Protein AF-A0ABD4Z7V2-F1 (afdb_monomer)

Organism: NCBI:txid3050454

Structure (mmCIF, N/CA/C/O backbone):
data_AF-A0ABD4Z7V2-F1
#
_entry.id   AF-A0ABD4Z7V2-F1
#
loop_
_atom_site.group_PDB
_atom_site.id
_atom_site.type_symbol
_atom_site.label_atom_id
_atom_site.label_alt_id
_atom_site.label_comp_id
_atom_site.label_asym_id
_atom_site.label_entity_id
_atom_site.label_seq_id
_atom_site.pdbx_PDB_ins_code
_atom_site.Cartn_x
_atom_site.Cartn_y
_atom_site.Cartn_z
_atom_site.occupancy
_atom_site.B_iso_or_equiv
_atom_site.auth_seq_id
_atom_site.auth_comp_id
_atom_site.auth_asym_id
_atom_site.auth_atom_id
_atom_site.pdbx_PDB_model_num
ATOM 1 N N . MET A 1 1 ? -8.478 -21.296 3.227 1.00 41.59 1 MET A N 1
ATOM 2 C CA . MET A 1 1 ? -8.209 -19.922 3.692 1.00 41.59 1 MET A CA 1
ATOM 3 C C . MET A 1 1 ? -6.812 -19.587 3.209 1.00 41.59 1 MET A C 1
ATOM 5 O O . MET A 1 1 ? -5.934 -20.381 3.537 1.00 41.59 1 MET A O 1
ATOM 9 N N . PRO A 1 2 ? -6.631 -18.533 2.397 1.00 53.41 2 PRO A N 1
ATOM 10 C CA . PRO A 1 2 ? -5.301 -18.048 2.032 1.00 53.41 2 PRO A CA 1
ATOM 11 C C . PRO A 1 2 ? -4.501 -17.744 3.300 1.00 53.41 2 PRO A C 1
ATOM 13 O O . PRO A 1 2 ? -5.085 -17.426 4.347 1.00 53.41 2 PRO A O 1
ATOM 16 N N . SER A 1 3 ? -3.191 -17.951 3.246 1.00 70.19 3 SER A N 1
ATOM 17 C CA . SER A 1 3 ? -2.343 -17.703 4.402 1.00 70.19 3 SER A CA 1
ATOM 18 C C . SER A 1 3 ? -1.566 -16.435 4.130 1.00 70.19 3 SER A C 1
ATOM 20 O O . SER A 1 3 ? -0.651 -16.468 3.317 1.00 70.19 3 SER A O 1
ATOM 22 N N . LEU A 1 4 ? -1.882 -15.375 4.883 1.00 75.88 4 LEU A N 1
ATOM 23 C CA . LEU A 1 4 ? -1.287 -14.036 4.746 1.00 75.88 4 LEU A CA 1
ATOM 24 C C . LEU A 1 4 ? 0.236 -14.021 4.558 1.00 75.88 4 LEU A C 1
ATOM 26 O O . LEU A 1 4 ? 0.757 -13.057 4.018 1.00 75.88 4 LEU A O 1
ATOM 30 N N . GLY A 1 5 ? 0.945 -15.043 5.050 1.00 74.94 5 GLY A N 1
ATOM 31 C CA . GLY A 1 5 ? 2.375 -15.220 4.803 1.00 74.94 5 GLY A CA 1
ATOM 32 C C . GLY A 1 5 ? 2.712 -15.411 3.322 1.00 74.94 5 GLY A C 1
ATOM 33 O O . GLY A 1 5 ? 3.536 -14.665 2.820 1.00 74.94 5 GLY A O 1
ATOM 34 N N . PHE A 1 6 ? 2.039 -16.329 2.617 1.00 76.69 6 PHE A N 1
ATOM 35 C CA . PHE A 1 6 ? 2.264 -16.551 1.182 1.00 76.69 6 PHE A CA 1
ATOM 36 C C . PHE A 1 6 ? 1.928 -15.304 0.361 1.00 76.69 6 PHE A C 1
ATOM 38 O O . PHE A 1 6 ? 2.745 -14.872 -0.438 1.00 76.69 6 PHE A O 1
ATOM 45 N N . GLU A 1 7 ? 0.791 -14.654 0.626 1.00 84.00 7 GLU A N 1
ATOM 46 C CA . GLU A 1 7 ? 0.419 -13.449 -0.128 1.00 84.00 7 GLU A CA 1
ATOM 47 C C . GLU A 1 7 ? 1.372 -12.262 0.148 1.00 84.00 7 GLU A C 1
ATOM 49 O O . GLU A 1 7 ? 1.639 -11.444 -0.731 1.00 84.00 7 GLU A O 1
ATOM 54 N N . LEU A 1 8 ? 1.919 -12.149 1.364 1.00 83.38 8 LEU A N 1
ATOM 55 C CA . LEU A 1 8 ? 2.965 -11.164 1.665 1.00 83.38 8 LEU A CA 1
ATOM 56 C C . LEU A 1 8 ? 4.274 -11.478 0.938 1.00 83.38 8 LEU A C 1
ATOM 58 O O . LEU A 1 8 ? 4.910 -10.556 0.423 1.00 83.38 8 LEU A O 1
ATOM 62 N N . ASP A 1 9 ? 4.659 -12.753 0.895 1.00 84.44 9 ASP A N 1
ATOM 63 C CA . ASP A 1 9 ? 5.857 -13.206 0.195 1.00 84.44 9 ASP A CA 1
ATOM 64 C C . ASP A 1 9 ? 5.749 -12.900 -1.305 1.00 84.44 9 ASP A C 1
ATOM 66 O O . ASP A 1 9 ? 6.695 -12.350 -1.863 1.00 84.44 9 ASP A O 1
ATOM 70 N N . ASP A 1 10 ? 4.591 -13.131 -1.933 1.00 85.69 10 ASP A N 1
ATOM 71 C CA . ASP A 1 10 ? 4.359 -12.824 -3.353 1.00 85.69 10 ASP A CA 1
ATOM 72 C C . ASP A 1 10 ? 4.581 -11.333 -3.661 1.00 85.69 10 ASP A C 1
ATOM 74 O O . ASP A 1 10 ? 5.280 -10.981 -4.616 1.00 85.69 10 ASP A O 1
ATOM 78 N N . ILE A 1 11 ? 4.059 -10.440 -2.808 1.00 85.56 11 ILE A N 1
ATOM 79 C CA . ILE A 1 11 ? 4.264 -8.987 -2.939 1.00 85.56 11 ILE A CA 1
ATOM 80 C C . ILE A 1 11 ? 5.746 -8.636 -2.791 1.00 85.56 11 ILE A C 1
ATOM 82 O O . ILE A 1 11 ? 6.286 -7.849 -3.571 1.00 85.56 11 ILE A O 1
ATOM 86 N N . MET A 1 12 ? 6.410 -9.190 -1.776 1.00 86.25 12 MET A N 1
ATOM 87 C CA . MET A 1 12 ? 7.814 -8.894 -1.503 1.00 86.25 12 MET A CA 1
ATOM 88 C C . MET A 1 12 ? 8.720 -9.389 -2.629 1.00 86.25 12 MET A C 1
ATOM 90 O O . MET A 1 12 ? 9.538 -8.616 -3.129 1.00 86.25 12 MET A O 1
ATOM 94 N N . ILE A 1 13 ? 8.552 -10.645 -3.050 1.00 85.75 13 ILE A N 1
ATOM 95 C CA . ILE A 1 13 ? 9.288 -11.261 -4.157 1.00 85.75 13 ILE A CA 1
ATOM 96 C C . ILE A 1 13 ? 9.145 -10.400 -5.402 1.00 85.75 13 ILE A C 1
ATOM 98 O O . ILE A 1 13 ? 10.147 -10.116 -6.054 1.00 85.75 13 ILE A O 1
ATOM 102 N N . CYS A 1 14 ? 7.938 -9.915 -5.697 1.00 88.12 14 CYS A N 1
ATOM 103 C CA . CYS A 1 14 ? 7.753 -9.109 -6.887 1.00 88.12 14 CYS A CA 1
ATOM 104 C C . CYS A 1 14 ? 8.430 -7.744 -6.814 1.00 88.12 14 CYS A C 1
ATOM 106 O O . CYS A 1 14 ? 9.050 -7.316 -7.783 1.00 88.12 14 CYS A O 1
ATOM 108 N N . ILE A 1 15 ? 8.391 -7.067 -5.663 1.00 84.62 15 ILE A N 1
ATOM 109 C CA . ILE A 1 15 ? 9.121 -5.803 -5.487 1.00 84.62 15 ILE A CA 1
ATOM 110 C C . ILE A 1 15 ? 10.625 -5.999 -5.738 1.00 84.62 15 ILE A C 1
ATOM 112 O O . ILE A 1 15 ? 11.255 -5.140 -6.358 1.00 84.62 15 ILE A O 1
ATOM 116 N N . TYR A 1 16 ? 11.189 -7.131 -5.306 1.00 80.75 16 TYR A N 1
ATOM 117 C CA . TYR A 1 16 ? 12.575 -7.485 -5.612 1.00 80.75 16 TYR A CA 1
ATOM 118 C C . TYR A 1 16 ? 12.783 -7.818 -7.097 1.00 80.75 16 TYR A C 1
ATOM 120 O O . TYR A 1 16 ? 13.710 -7.283 -7.698 1.00 80.75 16 TYR A O 1
ATOM 128 N N . ALA A 1 17 ? 11.918 -8.629 -7.709 1.00 82.62 17 ALA A N 1
ATOM 129 C CA . ALA A 1 17 ? 12.019 -9.031 -9.116 1.00 82.62 17 ALA A CA 1
ATOM 130 C C . ALA A 1 17 ? 11.900 -7.837 -10.087 1.00 82.62 17 ALA A C 1
ATOM 132 O O . ALA A 1 17 ? 12.626 -7.741 -11.078 1.00 82.62 17 ALA A O 1
ATOM 133 N N . LEU A 1 18 ? 11.075 -6.844 -9.744 1.00 82.38 18 LEU A N 1
ATOM 134 C CA . LEU A 1 18 ? 10.932 -5.606 -10.509 1.00 82.38 18 LEU A CA 1
ATOM 135 C C . LEU A 1 18 ? 12.208 -4.748 -10.534 1.00 82.38 18 LEU A C 1
ATOM 137 O O . LEU A 1 18 ? 12.344 -3.896 -11.416 1.00 82.38 18 LEU A O 1
ATOM 141 N N . ASN A 1 19 ? 13.160 -4.937 -9.610 1.00 74.81 19 ASN A N 1
ATOM 142 C CA . ASN A 1 19 ? 14.479 -4.297 -9.722 1.00 74.81 19 ASN A CA 1
ATOM 143 C C . ASN A 1 19 ? 15.271 -4.827 -10.913 1.00 74.81 19 ASN A C 1
ATOM 145 O O . ASN A 1 19 ? 15.949 -4.053 -11.591 1.00 74.81 19 ASN A O 1
ATOM 149 N N . ASP A 1 20 ? 15.104 -6.111 -11.208 1.00 72.81 20 ASP A N 1
ATOM 150 C CA . ASP A 1 20 ? 15.707 -6.783 -12.354 1.00 72.81 20 ASP A CA 1
ATOM 151 C C . ASP A 1 20 ? 14.848 -6.650 -13.625 1.00 72.81 20 ASP A C 1
ATOM 153 O O . ASP A 1 20 ? 15.202 -7.190 -14.674 1.00 72.81 20 ASP A O 1
ATOM 157 N N . LYS A 1 21 ? 13.764 -5.858 -13.554 1.00 75.31 21 LYS A N 1
ATOM 158 C CA . LYS A 1 21 ? 12.770 -5.628 -14.618 1.00 75.31 21 LYS A CA 1
ATOM 159 C C . LYS A 1 21 ? 12.009 -6.891 -15.026 1.00 75.31 21 LYS A C 1
ATOM 161 O O . LYS A 1 21 ? 11.574 -7.005 -16.169 1.00 75.31 21 LYS A O 1
ATOM 166 N N . ASP A 1 22 ? 11.850 -7.827 -14.097 1.00 79.31 22 ASP A N 1
ATOM 167 C CA . ASP A 1 22 ? 10.970 -8.974 -14.275 1.00 79.31 22 ASP A CA 1
ATOM 168 C C . ASP A 1 22 ? 9.546 -8.599 -13.840 1.00 79.31 22 ASP A C 1
ATOM 170 O O . ASP A 1 22 ? 9.300 -8.248 -12.685 1.00 79.31 22 ASP A O 1
ATOM 174 N N . MET A 1 23 ? 8.625 -8.623 -14.801 1.00 82.88 23 MET A N 1
ATOM 175 C CA . MET A 1 23 ? 7.232 -8.207 -14.636 1.00 82.88 23 MET A CA 1
ATOM 176 C C . MET A 1 23 ? 6.277 -9.389 -14.439 1.00 82.88 23 MET A C 1
ATOM 178 O O . MET A 1 23 ? 5.094 -9.165 -14.168 1.00 82.88 23 MET A O 1
ATOM 182 N N . ASP A 1 24 ? 6.758 -10.631 -14.559 1.00 83.94 24 ASP A N 1
ATOM 183 C CA . ASP A 1 24 ? 5.903 -11.825 -14.541 1.00 83.94 24 ASP A CA 1
ATOM 184 C C . ASP A 1 24 ? 5.185 -11.979 -13.186 1.00 83.94 24 ASP A C 1
ATOM 186 O O . ASP A 1 24 ? 4.047 -12.443 -13.112 1.00 83.94 24 ASP A O 1
ATOM 190 N N . CYS A 1 25 ? 5.801 -11.471 -12.116 1.00 86.94 25 CYS A N 1
ATOM 191 C CA . CYS A 1 25 ? 5.279 -11.491 -10.751 1.00 86.94 25 CYS A CA 1
ATOM 192 C C . CYS A 1 25 ? 4.127 -10.504 -10.479 1.00 86.94 25 CYS A C 1
ATOM 194 O O . CYS A 1 25 ? 3.452 -10.604 -9.448 1.00 86.94 25 CYS A O 1
ATOM 196 N N . VAL A 1 26 ? 3.899 -9.509 -11.352 1.00 88.19 26 VAL A N 1
ATOM 197 C CA . VAL A 1 26 ? 3.013 -8.377 -11.022 1.00 88.19 26 VAL A CA 1
ATOM 198 C C . VAL A 1 26 ? 1.567 -8.832 -10.863 1.00 88.19 26 VAL A C 1
ATOM 200 O O . VAL A 1 26 ? 0.887 -8.395 -9.937 1.00 88.19 26 VAL A O 1
ATOM 203 N N . SER A 1 27 ? 1.093 -9.737 -11.722 1.00 86.75 27 SER A N 1
ATOM 204 C CA . SER A 1 27 ? -0.279 -10.251 -11.634 1.00 86.75 27 SER A CA 1
ATOM 205 C C . SER A 1 27 ? -0.537 -10.972 -10.308 1.00 86.75 27 SER A C 1
ATOM 207 O O . SER A 1 27 ? -1.585 -10.770 -9.695 1.00 86.75 27 SER A O 1
ATOM 209 N N . GLU A 1 28 ? 0.417 -11.789 -9.856 1.00 88.62 28 GLU A N 1
ATOM 210 C CA . GLU A 1 28 ? 0.328 -12.531 -8.593 1.00 88.62 28 GLU A CA 1
ATOM 211 C C . GLU A 1 28 ? 0.330 -11.570 -7.402 1.00 88.62 28 GLU A C 1
ATOM 213 O O . GLU A 1 28 ? -0.521 -11.662 -6.521 1.00 88.62 28 GLU A O 1
ATOM 218 N N . SER A 1 29 ? 1.186 -10.547 -7.435 1.00 90.62 29 SER A N 1
ATOM 219 C CA . SER A 1 29 ? 1.215 -9.499 -6.408 1.00 90.62 29 SER A CA 1
ATOM 220 C C . SER A 1 29 ? -0.068 -8.677 -6.327 1.00 90.62 29 SER A C 1
ATOM 222 O O . SER A 1 29 ? -0.531 -8.351 -5.233 1.00 90.62 29 SER A O 1
ATOM 224 N N . LEU A 1 30 ? -0.669 -8.322 -7.466 1.00 91.19 30 LEU A N 1
ATOM 225 C CA . LEU A 1 30 ? -1.948 -7.607 -7.483 1.00 91.19 30 LEU A CA 1
ATOM 226 C C . LEU A 1 30 ? -3.062 -8.463 -6.867 1.00 91.19 30 LEU A C 1
ATOM 228 O O . LEU A 1 30 ? -3.857 -7.955 -6.069 1.00 91.19 30 LEU A O 1
ATOM 232 N N . GLN A 1 31 ? -3.084 -9.760 -7.184 1.00 89.75 31 GLN A N 1
ATOM 233 C CA . GLN A 1 31 ? -4.015 -10.714 -6.588 1.00 89.75 31 GLN A CA 1
ATOM 234 C C . GLN A 1 31 ? -3.787 -10.847 -5.074 1.00 89.75 31 GLN A C 1
ATOM 236 O O . GLN A 1 31 ? -4.739 -10.736 -4.301 1.00 89.75 31 GLN A O 1
ATOM 241 N N . ALA A 1 32 ? -2.536 -10.972 -4.635 1.00 90.88 32 ALA A N 1
ATOM 242 C CA . ALA A 1 32 ? -2.170 -11.024 -3.224 1.00 90.88 32 ALA A CA 1
ATOM 243 C C . ALA A 1 32 ? -2.634 -9.775 -2.450 1.00 90.88 32 ALA A C 1
ATOM 245 O O . ALA A 1 32 ? -3.260 -9.889 -1.392 1.00 90.88 32 ALA A O 1
ATOM 246 N N . ILE A 1 33 ? -2.428 -8.567 -2.996 1.00 91.81 33 ILE A N 1
ATOM 247 C CA . ILE A 1 33 ? -2.930 -7.316 -2.395 1.00 91.81 33 ILE A CA 1
ATOM 248 C C . ILE A 1 33 ? -4.458 -7.347 -2.268 1.00 91.81 33 ILE A C 1
ATOM 250 O O . ILE A 1 33 ? -5.007 -6.913 -1.248 1.00 91.81 33 ILE A O 1
ATOM 254 N N . TYR A 1 34 ? -5.160 -7.852 -3.285 1.00 89.69 34 TYR A N 1
ATOM 255 C CA . TYR A 1 34 ? -6.614 -7.973 -3.257 1.00 89.69 34 TYR A CA 1
ATOM 256 C C . TYR A 1 34 ? -7.081 -8.933 -2.152 1.00 89.69 34 TYR A C 1
ATOM 258 O O . TYR A 1 34 ? -7.956 -8.573 -1.355 1.00 89.69 34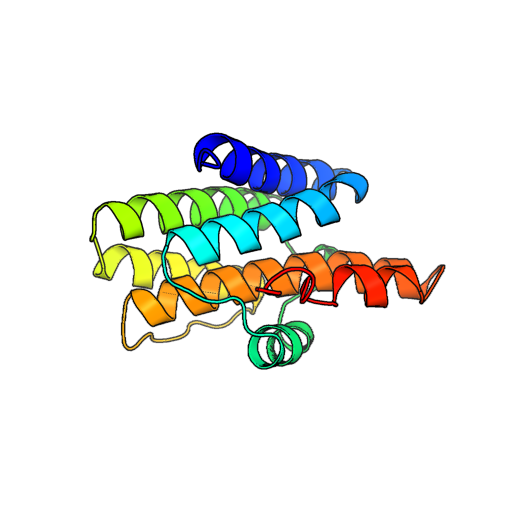 TYR A O 1
ATOM 266 N N . GLU A 1 35 ? -6.465 -10.108 -2.039 1.00 90.75 35 GLU A N 1
ATOM 267 C CA . GLU A 1 35 ? -6.783 -11.113 -1.019 1.00 90.75 35 GLU A CA 1
ATOM 268 C C . GLU A 1 35 ? -6.505 -10.611 0.401 1.00 90.75 35 GLU A C 1
ATOM 270 O O . GLU A 1 35 ? -7.379 -10.708 1.270 1.00 90.75 35 GLU A O 1
ATOM 275 N N . ILE A 1 36 ? -5.351 -9.971 0.614 1.00 91.38 36 ILE A N 1
ATOM 276 C CA . ILE A 1 36 ? -5.009 -9.294 1.870 1.00 91.38 36 ILE A CA 1
ATOM 277 C C . ILE A 1 36 ? -6.068 -8.243 2.210 1.00 91.38 36 ILE A C 1
ATOM 279 O O . ILE A 1 36 ? -6.560 -8.202 3.339 1.00 91.38 36 ILE A O 1
ATOM 283 N N . SER A 1 37 ? -6.458 -7.402 1.246 1.00 91.38 37 SER A N 1
ATOM 284 C CA . SER A 1 37 ? -7.455 -6.353 1.483 1.00 91.38 37 SER A CA 1
ATOM 285 C C . SER A 1 37 ? -8.785 -6.941 1.968 1.00 91.38 37 SER A C 1
ATOM 287 O O . SER A 1 37 ? -9.329 -6.495 2.983 1.00 91.38 37 SER A O 1
ATOM 289 N N . SER A 1 38 ? -9.244 -8.012 1.311 1.00 90.19 38 SER A N 1
ATOM 290 C CA . SER A 1 38 ? -10.470 -8.725 1.660 1.00 90.19 38 SER A CA 1
ATOM 291 C C . SER A 1 38 ? -10.376 -9.351 3.051 1.00 90.19 38 SER A C 1
ATOM 293 O O . SER A 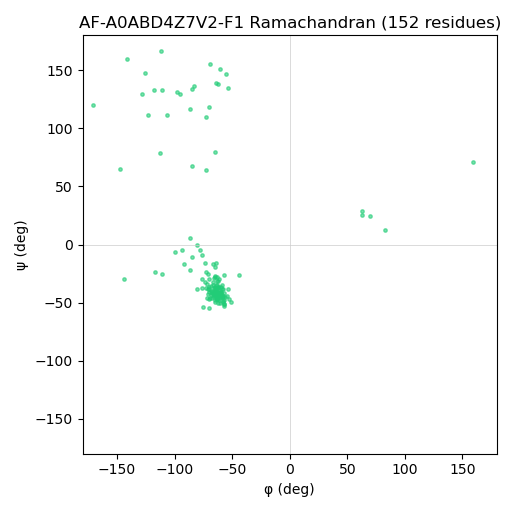1 38 ? -11.296 -9.199 3.858 1.00 90.19 38 SER A O 1
ATOM 295 N N . PHE A 1 39 ? -9.248 -9.995 3.370 1.00 90.25 39 PHE A N 1
ATOM 296 C CA . PHE A 1 39 ? -9.000 -10.582 4.688 1.00 90.25 39 PHE A CA 1
ATOM 297 C C . PHE A 1 39 ? -9.059 -9.533 5.809 1.00 90.25 39 PHE A C 1
ATOM 299 O O . PHE A 1 39 ? -9.632 -9.781 6.870 1.00 90.25 39 PHE A O 1
ATOM 306 N N . LEU A 1 40 ? -8.505 -8.343 5.572 1.00 90.69 40 LEU A N 1
ATOM 307 C CA . LEU A 1 40 ? -8.476 -7.245 6.542 1.00 90.69 40 LEU A CA 1
ATOM 308 C C . LEU A 1 40 ? -9.795 -6.451 6.608 1.00 90.69 40 LEU A C 1
ATOM 310 O O . LEU A 1 40 ? -9.909 -5.506 7.390 1.00 90.69 40 LEU A O 1
ATOM 314 N N . GLY A 1 41 ? -10.807 -6.809 5.809 1.00 90.31 41 GLY A N 1
ATOM 315 C CA . GLY A 1 41 ? -12.099 -6.117 5.785 1.00 90.31 41 GLY A CA 1
ATOM 316 C C . GLY A 1 41 ? -12.036 -4.704 5.188 1.00 90.31 41 GLY A C 1
ATOM 317 O O . GLY A 1 41 ? -12.880 -3.847 5.505 1.00 90.31 41 GLY A O 1
ATOM 318 N N . VAL A 1 42 ? -11.042 -4.455 4.332 1.00 90.88 42 VAL A N 1
ATOM 319 C CA . VAL A 1 42 ? -10.894 -3.245 3.512 1.00 90.88 42 VAL A CA 1
ATOM 320 C C . VAL A 1 42 ? -11.083 -3.588 2.036 1.00 90.88 42 VAL A C 1
ATOM 322 O O . VAL A 1 42 ? -11.171 -4.756 1.668 1.00 90.88 42 VAL A O 1
ATOM 325 N N . LYS A 1 43 ? -11.251 -2.583 1.173 1.00 85.56 43 LYS A N 1
ATOM 326 C CA . LYS A 1 43 ? -11.512 -2.825 -0.254 1.00 85.56 43 LYS A CA 1
ATOM 327 C C . LYS A 1 43 ? -10.559 -2.033 -1.135 1.00 85.56 43 LYS A C 1
ATOM 329 O O . LYS A 1 43 ? -10.475 -0.811 -1.019 1.00 85.56 43 LYS A O 1
ATOM 334 N N . ILE A 1 44 ? -9.923 -2.711 -2.088 1.00 85.69 44 ILE A N 1
ATOM 335 C CA . ILE A 1 44 ? -9.346 -2.044 -3.258 1.00 85.69 44 ILE A CA 1
ATOM 336 C C . ILE A 1 44 ? -10.508 -1.618 -4.153 1.00 85.69 44 ILE A C 1
ATOM 338 O O . ILE A 1 44 ? -11.228 -2.454 -4.699 1.00 85.69 44 ILE A O 1
ATOM 342 N N . ARG A 1 45 ? -10.763 -0.311 -4.243 1.00 83.00 45 ARG A N 1
ATOM 343 C CA . ARG A 1 45 ? -11.875 0.215 -5.045 1.00 83.00 45 ARG A CA 1
ATOM 344 C C . ARG A 1 45 ? -11.342 0.658 -6.390 1.00 83.00 45 ARG A C 1
ATOM 346 O O . ARG A 1 45 ? -10.419 1.469 -6.437 1.00 83.00 45 ARG A O 1
ATOM 353 N N . TYR A 1 46 ? -12.005 0.224 -7.461 1.00 79.12 46 TYR A N 1
ATOM 354 C CA . TYR A 1 46 ? -11.632 0.607 -8.822 1.00 79.12 46 TYR A CA 1
ATOM 355 C C . TYR A 1 46 ? -11.485 2.120 -8.996 1.00 79.12 46 TYR A C 1
ATOM 357 O O . TYR A 1 46 ? -10.456 2.611 -9.449 1.00 79.12 46 TYR A O 1
ATOM 365 N N . SER A 1 47 ? -12.483 2.878 -8.538 1.00 82.69 47 SER A N 1
ATOM 366 C CA . SER A 1 47 ? -12.466 4.341 -8.596 1.00 82.69 47 SER A CA 1
ATOM 367 C C . SER A 1 47 ? -11.279 4.963 -7.852 1.00 82.69 47 SER A C 1
ATOM 369 O O . SER A 1 47 ? -10.759 5.995 -8.273 1.00 82.69 47 SER A O 1
ATOM 371 N N . THR A 1 48 ? -10.854 4.350 -6.744 1.00 85.38 48 THR A N 1
ATOM 372 C CA . THR A 1 48 ? -9.766 4.862 -5.907 1.00 85.38 48 THR A CA 1
ATOM 373 C C . THR A 1 48 ? -8.424 4.610 -6.576 1.00 85.38 48 THR A C 1
ATOM 375 O O . THR A 1 48 ? -7.695 5.572 -6.814 1.00 85.38 48 THR A O 1
ATOM 378 N N . PHE A 1 49 ? -8.108 3.367 -6.955 1.00 83.00 49 PHE A N 1
ATOM 379 C CA . PHE A 1 49 ? -6.825 3.097 -7.610 1.00 83.00 49 PHE A CA 1
ATOM 380 C C . PHE A 1 49 ? -6.737 3.776 -8.988 1.00 83.00 49 PHE A C 1
ATOM 382 O O . PHE A 1 49 ? -5.692 4.327 -9.319 1.00 83.00 49 PHE A O 1
ATOM 389 N N . SER A 1 50 ? -7.832 3.824 -9.761 1.00 81.31 50 SER A N 1
ATOM 390 C CA . SER A 1 50 ? -7.868 4.515 -11.059 1.00 81.31 50 SER A CA 1
ATOM 391 C C . SER A 1 50 ? -7.604 6.016 -10.924 1.00 81.31 50 SER A C 1
ATOM 393 O O . SER A 1 50 ? -7.011 6.614 -11.818 1.00 81.31 50 SER A O 1
ATOM 395 N N . SER A 1 51 ? -7.991 6.630 -9.803 1.00 86.44 51 SER A N 1
ATOM 396 C CA . SER A 1 51 ? -7.601 8.013 -9.515 1.00 86.44 51 SER A CA 1
ATOM 397 C C . SER A 1 51 ? -6.115 8.092 -9.158 1.00 86.44 51 SER A C 1
ATOM 399 O O . SER A 1 51 ? -5.402 8.941 -9.686 1.00 86.44 51 SER A O 1
ATOM 401 N N . LEU A 1 52 ? -5.640 7.188 -8.294 1.00 89.25 52 LEU A N 1
ATOM 402 C CA . LEU A 1 52 ? -4.268 7.170 -7.774 1.00 89.25 52 LEU A CA 1
ATOM 403 C C . LEU A 1 52 ? -3.203 6.879 -8.834 1.00 89.25 52 LEU A C 1
ATOM 405 O O . LEU A 1 52 ? -2.094 7.387 -8.700 1.00 89.25 52 LEU A O 1
ATOM 409 N N . VAL A 1 53 ? -3.523 6.130 -9.894 1.00 88.44 53 VAL A N 1
ATOM 410 C CA . VAL A 1 53 ? -2.565 5.768 -10.957 1.00 88.44 53 VAL A CA 1
ATOM 411 C C . VAL A 1 53 ? -1.917 6.992 -11.620 1.00 88.44 53 VAL A C 1
ATOM 413 O O . VAL A 1 53 ? -0.789 6.913 -12.088 1.00 88.44 53 VAL A O 1
ATOM 416 N N . ASN A 1 54 ? -2.600 8.142 -11.604 1.00 85.62 54 ASN A N 1
ATOM 417 C CA . ASN A 1 54 ? -2.097 9.402 -12.159 1.00 85.62 54 ASN A CA 1
ATOM 418 C C . ASN A 1 54 ? -1.217 10.203 -11.183 1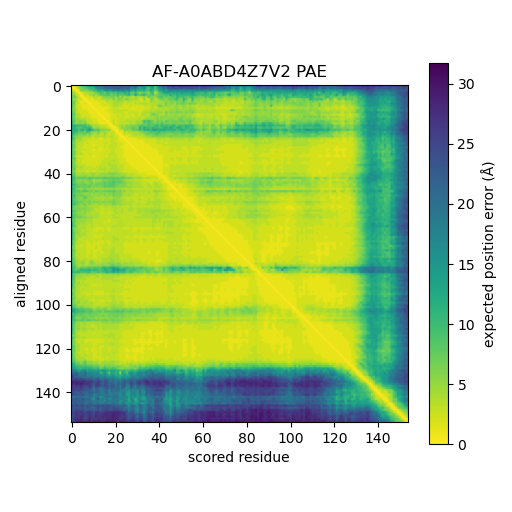.00 85.62 54 ASN A C 1
ATOM 420 O O . ASN A 1 54 ? -0.619 11.200 -11.578 1.00 85.62 54 ASN A O 1
ATOM 424 N N . TYR A 1 55 ? -1.182 9.813 -9.908 1.00 90.06 55 TYR A N 1
ATOM 425 C CA . TYR A 1 55 ? -0.451 10.510 -8.846 1.00 90.06 55 TYR A CA 1
ATOM 426 C C . TYR A 1 55 ? 0.744 9.717 -8.328 1.00 90.06 55 TYR A C 1
ATOM 428 O O . TYR A 1 55 ? 1.675 10.311 -7.786 1.00 90.06 55 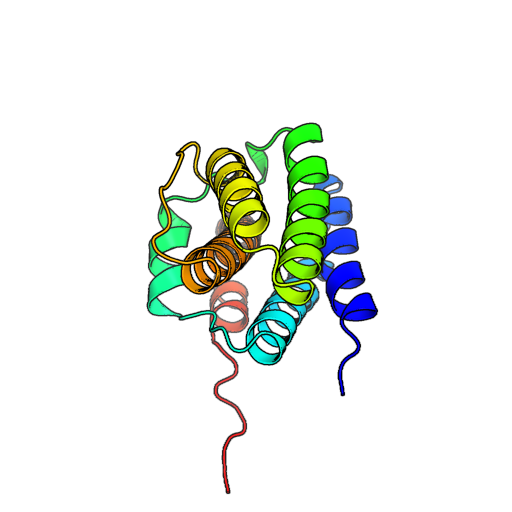TYR A O 1
ATOM 436 N N . VAL A 1 56 ? 0.718 8.390 -8.460 1.00 93.38 56 VAL A N 1
ATOM 437 C CA . VAL A 1 56 ? 1.871 7.563 -8.107 1.00 93.38 56 VAL A CA 1
ATOM 438 C C . VAL A 1 56 ? 3.048 7.890 -9.022 1.00 93.38 56 VAL A C 1
ATOM 440 O O . VAL A 1 56 ? 2.903 8.092 -10.228 1.00 93.38 56 VAL A O 1
ATOM 443 N N . ARG A 1 57 ? 4.241 7.943 -8.435 1.00 91.12 57 ARG A N 1
ATOM 444 C CA . ARG A 1 57 ? 5.502 8.024 -9.167 1.00 91.12 57 ARG A CA 1
ATOM 445 C C . ARG A 1 57 ? 5.642 6.786 -10.047 1.00 91.12 57 ARG A C 1
ATOM 447 O O . ARG A 1 57 ? 5.167 5.707 -9.704 1.00 91.12 57 ARG A O 1
ATOM 454 N N . SER A 1 58 ? 6.346 6.932 -11.163 1.00 88.50 58 SER A N 1
ATOM 455 C CA . SER A 1 58 ? 6.784 5.767 -11.930 1.00 88.50 58 SER A CA 1
ATOM 456 C C . SER A 1 58 ? 7.733 4.923 -11.075 1.00 88.50 58 SER A C 1
ATOM 458 O O . SER A 1 58 ? 8.623 5.474 -10.423 1.00 88.50 58 SER A O 1
ATOM 460 N N . TRP A 1 59 ? 7.582 3.597 -11.113 1.00 88.75 59 TRP A N 1
ATOM 461 C CA . TRP A 1 59 ? 8.482 2.665 -10.424 1.00 88.75 59 TRP A CA 1
ATOM 462 C C . TRP A 1 59 ? 9.953 2.886 -10.786 1.00 88.75 59 TRP A C 1
ATOM 464 O O . TRP A 1 59 ? 10.822 2.877 -9.917 1.00 88.75 59 TRP A O 1
ATOM 474 N N . ALA A 1 60 ? 10.226 3.201 -12.056 1.00 86.00 60 ALA A N 1
ATOM 475 C CA . ALA A 1 60 ? 11.567 3.505 -12.552 1.00 86.00 60 ALA A CA 1
ATOM 476 C C . ALA A 1 60 ? 12.185 4.778 -11.937 1.00 86.00 60 ALA A C 1
ATOM 478 O O . ALA A 1 60 ? 13.391 4.986 -12.041 1.00 86.00 60 ALA A O 1
ATOM 479 N N . MET A 1 61 ? 11.379 5.640 -11.307 1.00 89.56 61 MET A N 1
ATOM 480 C CA . MET A 1 61 ? 11.839 6.840 -10.599 1.00 89.56 61 MET A CA 1
ATOM 481 C C . MET A 1 61 ? 12.069 6.609 -9.101 1.00 89.56 61 MET A C 1
ATOM 483 O O . MET A 1 61 ? 12.475 7.546 -8.407 1.00 89.56 61 MET A O 1
ATOM 487 N N . LEU A 1 62 ? 11.760 5.421 -8.576 1.00 91.81 62 LEU A N 1
ATOM 488 C CA . LEU A 1 62 ? 12.077 5.056 -7.199 1.00 91.81 62 LEU A CA 1
ATOM 489 C C . LEU A 1 62 ? 13.524 4.567 -7.125 1.00 91.81 62 LEU A C 1
ATOM 491 O O . LEU A 1 62 ? 13.978 3.796 -7.969 1.00 91.81 62 LEU A O 1
ATOM 495 N N . THR A 1 63 ? 14.246 5.006 -6.100 1.00 92.75 63 THR A N 1
ATOM 496 C CA . THR A 1 63 ? 15.562 4.440 -5.775 1.00 92.75 63 THR A CA 1
ATOM 497 C C . THR A 1 63 ? 15.414 3.010 -5.256 1.00 92.75 63 THR A C 1
ATOM 499 O O . THR A 1 63 ? 14.381 2.664 -4.687 1.00 92.75 63 THR A O 1
ATOM 502 N N . ASP A 1 64 ? 16.449 2.180 -5.387 1.00 90.12 64 ASP A N 1
ATOM 503 C CA . ASP A 1 64 ? 16.388 0.788 -4.909 1.00 90.12 64 ASP A CA 1
ATOM 504 C C . ASP A 1 64 ? 16.112 0.714 -3.402 1.00 90.12 64 ASP A C 1
ATOM 506 O O . ASP A 1 64 ? 15.288 -0.075 -2.949 1.00 90.12 64 ASP A O 1
ATOM 510 N N . PHE A 1 65 ? 16.680 1.652 -2.643 1.00 92.31 65 PHE A N 1
ATOM 511 C CA . PHE A 1 65 ? 16.379 1.829 -1.227 1.00 92.31 65 PHE A CA 1
ATOM 512 C C . PHE A 1 65 ? 14.903 2.164 -0.956 1.00 92.31 65 PHE A C 1
ATOM 514 O O . PHE A 1 65 ? 14.317 1.634 -0.016 1.00 92.31 65 PHE A O 1
ATOM 521 N N . GLU A 1 66 ? 14.277 3.033 -1.757 1.00 94.25 66 GLU A N 1
ATOM 522 C CA . GLU A 1 66 ? 12.845 3.337 -1.627 1.00 94.25 66 GLU A CA 1
ATOM 523 C C . GLU A 1 66 ? 11.969 2.115 -1.930 1.00 94.25 66 GLU A C 1
ATOM 525 O O . GLU A 1 66 ? 10.948 1.931 -1.269 1.00 94.25 66 GLU A O 1
ATOM 530 N N . LYS A 1 67 ? 12.360 1.275 -2.894 1.00 90.88 67 LYS A N 1
ATOM 531 C CA . LYS A 1 67 ? 11.621 0.054 -3.248 1.00 90.88 67 LYS A CA 1
ATOM 532 C C . LYS A 1 67 ? 11.724 -1.004 -2.148 1.00 90.88 67 LYS A C 1
ATOM 534 O O . LYS A 1 67 ? 10.700 -1.526 -1.718 1.00 90.88 67 LYS A O 1
ATOM 539 N N . GLU A 1 68 ? 12.926 -1.255 -1.628 1.00 90.31 68 GLU A N 1
ATOM 540 C CA . GLU A 1 68 ? 13.133 -2.146 -0.475 1.00 90.31 68 GLU A CA 1
ATOM 541 C C . GLU A 1 68 ? 12.352 -1.665 0.753 1.00 90.31 68 GLU A C 1
ATOM 543 O O . GLU A 1 68 ? 11.676 -2.447 1.423 1.00 90.31 68 GLU A O 1
ATOM 548 N N . GLN A 1 69 ? 12.381 -0.355 1.020 1.00 93.88 69 GLN A N 1
ATOM 549 C CA . GLN A 1 69 ? 11.565 0.226 2.080 1.00 93.88 69 GLN A CA 1
ATOM 550 C C . GLN A 1 69 ? 10.073 0.026 1.847 1.00 93.88 69 GLN A C 1
ATOM 552 O O . GLN A 1 69 ? 9.351 -0.222 2.807 1.00 93.88 69 GLN A O 1
ATOM 557 N N . LEU A 1 70 ? 9.592 0.153 0.610 1.00 93.31 70 LEU A N 1
ATOM 558 C CA . LEU A 1 70 ? 8.180 -0.032 0.300 1.00 93.31 70 LEU A CA 1
ATOM 559 C C . LEU A 1 70 ? 7.721 -1.451 0.662 1.00 93.31 70 LEU A C 1
ATOM 561 O O . LEU A 1 70 ? 6.695 -1.591 1.326 1.00 93.31 70 LEU A O 1
ATOM 565 N N . ALA A 1 71 ? 8.497 -2.475 0.290 1.00 90.38 71 ALA A N 1
ATOM 566 C CA . ALA A 1 71 ? 8.206 -3.871 0.624 1.00 90.38 71 ALA A CA 1
ATOM 567 C C . ALA A 1 71 ? 8.083 -4.07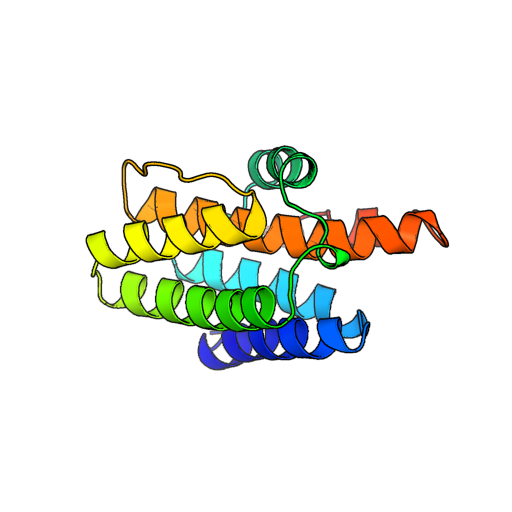6 2.140 1.00 90.38 71 ALA A C 1
ATOM 569 O O . ALA A 1 71 ? 7.070 -4.577 2.633 1.00 90.38 71 ALA A O 1
ATOM 570 N N . GLU A 1 72 ? 9.076 -3.603 2.891 1.00 93.12 72 GLU A N 1
ATOM 571 C CA . GLU A 1 72 ? 9.090 -3.736 4.346 1.00 93.12 72 GLU A CA 1
ATOM 572 C C . GLU A 1 72 ? 7.953 -2.944 5.012 1.00 93.12 72 GLU A C 1
ATOM 574 O O . GLU A 1 72 ? 7.311 -3.419 5.949 1.00 93.12 72 GLU A O 1
ATOM 579 N N . LEU A 1 73 ? 7.640 -1.747 4.508 1.00 95.81 73 LEU A N 1
ATOM 580 C CA . LEU A 1 73 ? 6.530 -0.944 5.018 1.00 95.81 73 LEU A CA 1
ATOM 581 C C . LEU A 1 73 ? 5.174 -1.613 4.772 1.00 95.81 73 LEU A C 1
ATOM 583 O O . LEU A 1 73 ? 4.313 -1.521 5.641 1.00 95.81 73 LEU A O 1
ATOM 587 N N . ILE A 1 74 ? 4.969 -2.288 3.637 1.00 94.44 74 ILE A N 1
ATOM 588 C CA . ILE A 1 74 ? 3.731 -3.038 3.366 1.00 94.44 74 ILE A CA 1
ATOM 589 C C . ILE A 1 74 ? 3.580 -4.191 4.362 1.00 94.44 74 ILE A C 1
ATOM 591 O O . ILE A 1 74 ? 2.509 -4.347 4.956 1.00 94.44 74 ILE A O 1
ATOM 595 N N . ARG A 1 75 ? 4.657 -4.948 4.606 1.00 93.25 75 ARG A N 1
ATOM 596 C CA . ARG A 1 75 ? 4.674 -6.024 5.605 1.00 93.25 75 ARG A CA 1
ATOM 597 C C . ARG A 1 75 ? 4.300 -5.498 6.992 1.00 93.25 75 ARG A C 1
ATOM 599 O O . ARG A 1 75 ? 3.350 -5.987 7.606 1.00 93.25 75 ARG A O 1
ATOM 606 N N . LEU A 1 76 ? 4.984 -4.447 7.449 1.00 94.56 76 LEU A N 1
ATOM 607 C CA . LEU A 1 76 ? 4.718 -3.814 8.743 1.00 94.56 76 LEU A CA 1
ATOM 608 C C . LEU A 1 76 ? 3.293 -3.254 8.833 1.00 94.56 76 LEU A C 1
ATOM 610 O O . LEU A 1 76 ? 2.636 -3.421 9.855 1.00 94.56 76 LEU A O 1
ATOM 614 N N . LEU A 1 77 ? 2.780 -2.628 7.770 1.00 95.69 77 LEU A N 1
ATOM 615 C CA . LEU A 1 77 ? 1.421 -2.079 7.734 1.00 95.69 77 LEU A CA 1
ATOM 616 C C . LEU A 1 77 ? 0.373 -3.155 8.053 1.00 95.69 77 LEU A C 1
ATOM 618 O O . LEU A 1 77 ? -0.545 -2.919 8.842 1.00 95.69 77 LEU A O 1
ATOM 622 N N . ILE A 1 78 ? 0.518 -4.330 7.439 1.00 93.31 78 ILE A N 1
ATOM 623 C CA . ILE A 1 78 ? -0.402 -5.46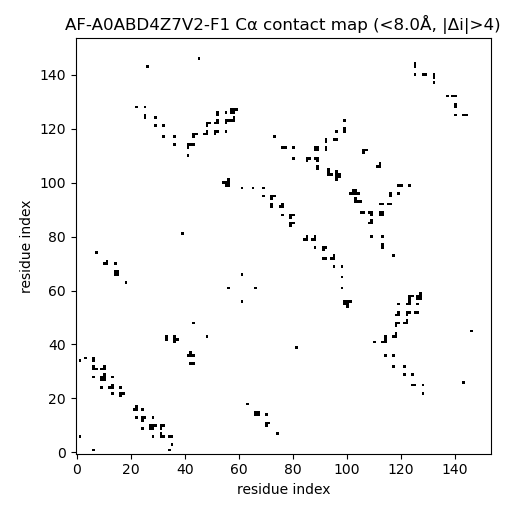0 7.597 1.00 93.31 78 ILE A CA 1
ATOM 624 C C . ILE A 1 78 ? -0.256 -6.084 8.989 1.00 93.31 78 ILE A C 1
ATOM 626 O O . ILE A 1 78 ? -1.262 -6.372 9.642 1.00 93.31 78 ILE A O 1
ATOM 630 N N . GLU A 1 79 ? 0.975 -6.261 9.477 1.00 92.50 79 GLU A N 1
ATOM 631 C CA . GLU A 1 79 ? 1.235 -6.778 10.825 1.00 92.50 79 GLU A CA 1
ATOM 632 C C . GLU A 1 79 ? 0.656 -5.870 11.919 1.00 92.50 79 GLU A C 1
ATOM 634 O O . GLU A 1 79 ? -0.055 -6.352 12.806 1.00 92.50 79 GLU A O 1
ATOM 639 N N . GLU A 1 80 ? 0.895 -4.561 11.838 1.00 93.62 80 GLU A N 1
ATOM 640 C CA . GLU A 1 80 ? 0.451 -3.599 12.851 1.00 93.62 80 GLU A CA 1
ATOM 641 C C . GLU A 1 80 ? -1.069 -3.403 12.847 1.00 93.62 80 GLU A C 1
ATOM 643 O O . GLU A 1 80 ? -1.695 -3.324 13.908 1.00 93.62 80 GLU A O 1
ATOM 648 N N . TYR A 1 81 ? -1.711 -3.430 11.674 1.00 91.44 81 TYR A N 1
ATOM 649 C CA . TYR A 1 81 ? -3.173 -3.372 11.606 1.00 91.44 81 TYR A CA 1
ATOM 650 C C . TYR A 1 81 ? -3.829 -4.575 12.291 1.00 91.44 81 TYR A C 1
ATOM 652 O O . TYR A 1 81 ? -4.835 -4.422 12.984 1.00 91.44 81 TYR A O 1
ATOM 660 N N . ARG A 1 82 ? -3.227 -5.766 12.175 1.00 88.62 82 ARG A N 1
ATOM 661 C CA . ARG A 1 82 ? -3.703 -6.983 12.856 1.00 88.62 82 ARG A CA 1
ATOM 662 C C . ARG A 1 82 ? -3.491 -6.954 14.365 1.00 88.62 82 ARG A C 1
ATOM 664 O O . ARG A 1 82 ? -4.259 -7.580 15.092 1.00 88.62 82 ARG A O 1
ATOM 671 N N . ARG A 1 83 ? -2.458 -6.253 14.832 1.00 88.69 83 ARG A N 1
ATOM 672 C CA . ARG A 1 83 ? -2.200 -6.027 16.262 1.00 88.69 83 ARG A CA 1
ATOM 673 C C . ARG A 1 83 ? -3.102 -4.949 16.864 1.00 88.69 83 ARG A C 1
ATOM 675 O O . ARG A 1 83 ? -3.079 -4.770 18.075 1.00 88.69 83 ARG A O 1
ATOM 682 N N . TYR A 1 84 ? -3.929 -4.290 16.046 1.00 85.56 84 TYR A N 1
ATOM 683 C CA . TYR A 1 84 ? -4.776 -3.158 16.428 1.00 85.56 84 TYR A CA 1
ATOM 684 C C . TYR A 1 84 ? -3.980 -1.922 16.897 1.00 85.56 84 TYR A C 1
ATOM 686 O O . TYR A 1 84 ? -4.512 -1.066 17.605 1.00 85.56 84 TYR A O 1
ATOM 694 N N . GLU A 1 85 ? -2.728 -1.780 16.445 1.00 83.06 85 GLU A N 1
ATOM 695 C CA . GLU A 1 85 ? -1.838 -0.647 16.748 1.00 83.06 85 GLU A CA 1
ATOM 696 C C . GLU A 1 85 ? -2.096 0.526 15.787 1.00 83.06 85 GLU A C 1
ATOM 698 O O . GLU A 1 85 ? -1.307 0.884 14.909 1.00 83.06 85 GLU A O 1
ATOM 703 N N . TYR A 1 86 ? -3.278 1.125 15.917 1.00 88.75 86 TYR A N 1
ATOM 704 C CA . TYR A 1 86 ? -3.845 2.036 14.919 1.00 88.75 86 TYR A CA 1
ATOM 705 C C . TYR A 1 86 ? -3.037 3.306 14.635 1.00 88.75 86 TYR A C 1
ATOM 707 O O . TYR A 1 86 ? -3.092 3.818 13.515 1.00 88.75 86 TYR A O 1
ATOM 715 N N . GLU A 1 87 ? -2.296 3.828 15.610 1.00 92.88 87 GLU A N 1
ATOM 716 C CA . GLU A 1 87 ? -1.437 4.994 15.375 1.00 92.88 87 GLU A CA 1
ATOM 717 C C . GLU A 1 87 ? -0.187 4.632 14.570 1.00 92.88 87 GLU A C 1
ATOM 719 O O . GLU A 1 87 ? 0.264 5.429 13.747 1.00 92.88 87 GLU A O 1
ATOM 724 N N . GLU A 1 88 ? 0.343 3.419 14.732 1.00 95.44 88 GLU A N 1
ATOM 725 C CA . GLU A 1 88 ? 1.496 2.980 13.951 1.00 95.44 88 GLU A CA 1
ATOM 726 C C . GLU A 1 88 ? 1.103 2.696 12.498 1.00 95.44 88 GLU A C 1
ATOM 728 O O . GLU A 1 88 ? 1.800 3.128 11.580 1.00 95.44 88 GLU A O 1
ATOM 733 N N . VAL A 1 89 ? -0.087 2.125 12.271 1.00 96.44 89 VAL A N 1
ATOM 734 C CA . VAL A 1 89 ? -0.666 1.963 10.924 1.00 96.44 89 VAL A CA 1
ATOM 735 C C . VAL A 1 89 ? -0.692 3.292 10.165 1.00 96.44 89 VAL A C 1
ATOM 737 O O . VAL A 1 89 ? -0.275 3.352 9.008 1.00 96.44 89 VAL A O 1
ATOM 740 N N . LYS A 1 90 ? -1.145 4.380 10.806 1.00 96.88 90 LYS A N 1
ATOM 741 C CA . LYS A 1 90 ? -1.195 5.708 10.171 1.00 96.88 90 LYS A CA 1
ATOM 742 C C . LYS A 1 90 ? 0.198 6.209 9.793 1.00 96.88 90 LYS A C 1
ATOM 744 O O . LYS A 1 90 ? 0.383 6.688 8.676 1.00 96.88 90 LYS A O 1
ATOM 749 N N . LYS A 1 91 ? 1.186 6.075 10.684 1.00 96.62 91 LYS A N 1
ATOM 750 C CA . LYS A 1 91 ? 2.570 6.502 10.412 1.00 96.62 91 LYS A CA 1
ATOM 751 C C . LYS A 1 91 ? 3.217 5.691 9.293 1.00 96.62 91 LYS A C 1
ATOM 753 O O . LYS A 1 91 ? 3.932 6.253 8.464 1.00 96.62 91 LYS A O 1
ATOM 758 N N . ILE A 1 92 ? 2.986 4.379 9.260 1.00 97.31 92 ILE A N 1
ATOM 759 C CA . ILE A 1 92 ? 3.491 3.506 8.196 1.00 97.31 92 ILE A CA 1
ATOM 760 C C . ILE A 1 92 ? 2.847 3.899 6.863 1.00 97.31 92 ILE A C 1
ATOM 762 O O . ILE A 1 92 ? 3.562 4.143 5.890 1.00 97.31 92 ILE A O 1
ATOM 766 N N . ALA A 1 93 ? 1.523 4.073 6.833 1.00 96.88 93 ALA A N 1
ATOM 767 C CA . ALA A 1 93 ? 0.811 4.540 5.646 1.00 96.88 93 ALA A CA 1
ATOM 768 C C . ALA A 1 93 ? 1.345 5.898 5.155 1.00 96.88 93 ALA A C 1
ATOM 770 O O . ALA A 1 93 ? 1.584 6.070 3.963 1.00 96.88 93 ALA A O 1
ATOM 771 N N . GLN A 1 94 ? 1.632 6.844 6.055 1.00 97.19 94 GLN A N 1
ATOM 772 C CA . GLN A 1 94 ? 2.240 8.132 5.694 1.00 97.19 94 GLN A CA 1
ATOM 773 C C . GLN A 1 94 ? 3.594 7.978 4.991 1.00 97.19 94 GLN A C 1
ATOM 775 O O . GLN A 1 94 ? 3.885 8.721 4.053 1.00 97.19 94 GLN A O 1
ATOM 780 N N . LYS A 1 95 ? 4.424 7.017 5.416 1.00 97.38 95 LYS A N 1
ATOM 781 C CA . LYS A 1 95 ? 5.710 6.723 4.763 1.00 97.38 95 LYS A CA 1
ATOM 782 C C . LYS A 1 95 ? 5.508 6.124 3.371 1.00 97.38 95 LYS A C 1
ATOM 7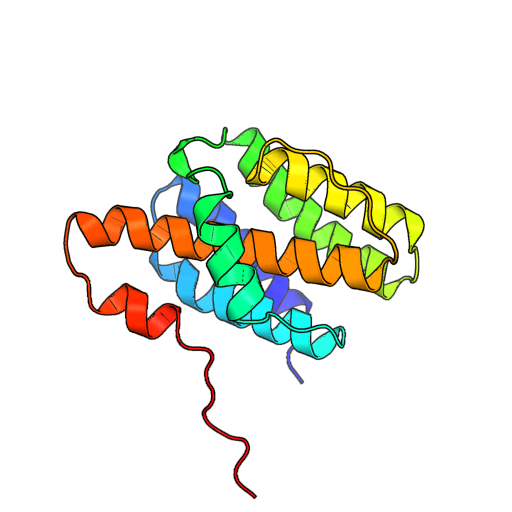84 O O . LYS A 1 95 ? 6.166 6.577 2.440 1.00 97.38 95 LYS A O 1
ATOM 789 N N . ILE A 1 96 ? 4.565 5.189 3.217 1.00 97.00 96 ILE A N 1
ATOM 790 C CA . ILE A 1 96 ? 4.202 4.606 1.912 1.00 97.00 96 ILE A CA 1
ATOM 791 C C . ILE A 1 96 ? 3.763 5.709 0.944 1.00 97.00 96 ILE A C 1
ATOM 793 O O . ILE A 1 96 ? 4.289 5.807 -0.160 1.00 97.00 96 ILE A O 1
ATOM 797 N N . PHE A 1 97 ? 2.871 6.601 1.378 1.00 96.19 97 PHE A N 1
ATOM 798 C CA . PHE A 1 97 ? 2.425 7.744 0.578 1.00 96.19 97 PHE A CA 1
ATOM 799 C C . PHE A 1 97 ? 3.566 8.692 0.208 1.00 96.19 97 PHE A C 1
ATOM 801 O O . PHE A 1 97 ? 3.666 9.134 -0.939 1.00 96.19 97 PHE A O 1
ATOM 808 N N . LYS A 1 98 ? 4.469 8.968 1.152 1.00 96.19 98 LYS A N 1
ATOM 809 C CA . LYS A 1 98 ? 5.637 9.808 0.890 1.00 96.19 98 LYS A CA 1
ATOM 810 C C . LYS A 1 98 ? 6.540 9.198 -0.183 1.00 96.19 98 LYS A C 1
ATOM 812 O O . LYS A 1 98 ? 7.008 9.936 -1.041 1.00 96.19 98 LYS A O 1
ATOM 817 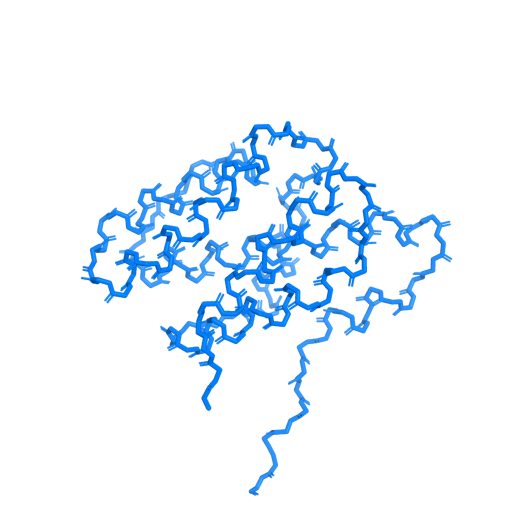N N . ILE A 1 99 ? 6.762 7.885 -0.157 1.00 95.56 99 ILE A N 1
ATOM 818 C CA . ILE A 1 99 ? 7.581 7.189 -1.158 1.00 95.56 99 ILE A CA 1
ATOM 819 C C . ILE A 1 99 ? 6.861 7.157 -2.508 1.00 95.56 99 ILE A C 1
ATOM 821 O O . ILE A 1 99 ? 7.406 7.630 -3.503 1.00 95.56 99 ILE A O 1
ATOM 825 N N . ALA A 1 100 ? 5.630 6.646 -2.534 1.00 94.75 100 ALA A N 1
ATOM 826 C CA . ALA A 1 100 ? 4.914 6.342 -3.767 1.00 94.75 100 ALA A CA 1
ATOM 827 C C . ALA A 1 100 ? 4.344 7.582 -4.472 1.00 94.75 100 ALA A C 1
ATOM 829 O O . ALA A 1 100 ? 4.244 7.579 -5.690 1.00 94.75 100 ALA A O 1
ATOM 830 N N . ILE A 1 101 ? 3.983 8.641 -3.742 1.00 94.31 101 ILE A N 1
ATOM 831 C CA . ILE A 1 101 ? 3.353 9.855 -4.302 1.00 94.31 101 ILE A CA 1
ATOM 832 C C . ILE A 1 101 ? 4.233 11.099 -4.104 1.00 94.31 101 ILE A C 1
ATOM 834 O O . ILE A 1 101 ? 4.116 12.069 -4.846 1.00 94.31 101 ILE A O 1
ATOM 838 N N . GLY A 1 102 ? 5.134 11.103 -3.116 1.00 92.56 102 GLY A N 1
ATOM 839 C CA . GLY A 1 102 ? 5.893 12.306 -2.748 1.00 92.56 102 GLY A CA 1
ATOM 840 C C . GLY A 1 102 ? 5.132 13.251 -1.812 1.00 92.56 102 GLY A C 1
ATOM 841 O O . GLY A 1 102 ? 5.565 14.382 -1.603 1.00 92.56 102 GLY A O 1
ATOM 842 N N . ALA A 1 103 ? 4.011 12.806 -1.234 1.00 88.75 103 ALA A N 1
ATOM 843 C CA . ALA A 1 103 ? 3.161 13.607 -0.356 1.00 88.75 103 ALA A CA 1
ATOM 844 C C . ALA A 1 103 ? 2.935 12.922 0.997 1.00 88.75 103 ALA A C 1
ATOM 846 O O . ALA A 1 103 ? 2.862 11.699 1.086 1.00 88.75 103 ALA A O 1
ATOM 847 N N . GLN A 1 104 ? 2.787 13.721 2.054 1.00 88.38 104 GLN A N 1
ATOM 848 C CA . GLN A 1 104 ? 2.297 13.242 3.346 1.00 88.38 104 GLN A CA 1
ATOM 849 C C . GLN A 1 104 ? 0.792 13.481 3.429 1.00 88.38 104 GLN A C 1
ATOM 851 O O . GLN A 1 104 ? 0.324 14.586 3.157 1.00 88.38 104 GLN A O 1
ATOM 856 N N . ILE A 1 105 ? 0.045 12.440 3.791 1.00 88.94 105 ILE A N 1
ATOM 857 C CA . ILE A 1 105 ? -1.411 12.492 3.919 1.00 88.94 105 ILE A CA 1
ATOM 858 C C . ILE A 1 105 ? -1.801 12.194 5.362 1.00 88.94 105 ILE A C 1
ATOM 860 O O . ILE A 1 105 ? -1.324 11.239 5.969 1.00 88.94 105 ILE A O 1
ATOM 864 N N . GLU A 1 106 ? -2.689 13.015 5.908 1.00 91.38 106 GLU A N 1
ATOM 865 C CA . GLU A 1 106 ? -3.293 12.777 7.214 1.00 91.38 106 GLU A CA 1
ATOM 866 C C . GLU A 1 106 ? -4.504 11.849 7.085 1.00 91.38 106 GLU A C 1
ATOM 868 O O . GLU A 1 106 ? -5.371 12.044 6.228 1.00 91.38 106 GLU A O 1
ATOM 873 N N . PHE A 1 107 ? -4.580 10.844 7.960 1.00 92.62 107 PHE A N 1
ATOM 874 C CA . PHE A 1 107 ? -5.622 9.819 7.920 1.00 92.62 107 PHE A CA 1
ATOM 875 C C . PHE A 1 107 ? -6.584 9.948 9.097 1.00 92.62 107 PHE A C 1
ATOM 877 O O . PHE A 1 107 ? -6.179 10.033 10.257 1.00 92.62 107 PHE A O 1
ATOM 884 N N . LYS A 1 108 ? -7.885 9.884 8.800 1.00 90.19 108 LYS A N 1
ATOM 885 C CA . LYS A 1 108 ? -8.945 9.955 9.817 1.00 90.19 108 LYS A CA 1
ATOM 886 C C . LYS A 1 108 ? -8.985 8.704 10.694 1.00 90.19 108 LYS A C 1
ATOM 888 O O . LYS A 1 108 ? -9.207 8.806 11.897 1.00 90.19 108 LYS A O 1
ATOM 893 N N . SER A 1 109 ? -8.754 7.531 10.108 1.00 93.69 109 SER A N 1
ATOM 894 C CA . SER A 1 109 ? -8.762 6.249 10.813 1.00 93.69 109 SER A CA 1
ATOM 895 C C . SER A 1 109 ? -7.660 5.317 10.306 1.00 93.69 109 SER A C 1
ATOM 897 O O . SER A 1 109 ? -7.169 5.475 9.189 1.00 93.69 109 SER A O 1
ATOM 899 N N . ALA A 1 110 ? -7.282 4.320 11.113 1.00 93.69 110 ALA A N 1
ATOM 900 C CA . ALA A 1 110 ? -6.352 3.275 10.676 1.00 93.69 110 ALA A CA 1
ATOM 901 C C . ALA A 1 110 ? -6.919 2.440 9.522 1.00 93.69 110 ALA A C 1
ATOM 903 O O . ALA A 1 110 ? -6.165 2.001 8.661 1.00 93.69 110 ALA A O 1
ATOM 904 N N . LYS A 1 111 ? -8.248 2.262 9.476 1.00 93.56 111 LYS A N 1
ATOM 905 C CA . LYS A 1 111 ? -8.924 1.595 8.360 1.00 93.56 111 LYS A CA 1
ATOM 906 C C . LYS A 1 111 ? -8.737 2.370 7.055 1.00 93.56 111 LYS A C 1
ATOM 908 O O . LYS A 1 111 ? -8.369 1.770 6.052 1.00 93.56 111 LYS A O 1
ATOM 913 N N . ASP A 1 112 ? -8.935 3.687 7.086 1.00 93.31 112 ASP A N 1
ATOM 914 C CA . ASP A 1 112 ? -8.698 4.534 5.912 1.00 93.31 112 ASP A CA 1
ATOM 915 C C . ASP A 1 112 ? -7.220 4.505 5.509 1.00 93.31 112 ASP A C 1
ATOM 917 O O . ASP A 1 112 ? -6.912 4.428 4.325 1.00 93.31 112 ASP A O 1
ATOM 921 N N . ALA A 1 113 ? -6.312 4.532 6.491 1.00 95.31 113 ALA A N 1
ATOM 922 C CA . ALA A 1 113 ? -4.873 4.495 6.259 1.00 95.31 113 ALA A CA 1
ATOM 923 C C . ALA A 1 113 ? -4.435 3.216 5.531 1.00 95.31 113 ALA A C 1
ATOM 925 O O . ALA A 1 113 ? -3.759 3.306 4.507 1.00 95.31 113 ALA A O 1
ATOM 926 N N . ILE A 1 114 ? -4.849 2.036 6.012 1.00 95.44 114 ILE A N 1
ATOM 927 C CA . ILE A 1 114 ? -4.495 0.770 5.361 1.00 95.44 114 ILE A CA 1
ATOM 928 C C . ILE A 1 114 ? -5.207 0.593 4.016 1.00 95.44 114 ILE A C 1
ATOM 930 O O . ILE A 1 114 ? -4.564 0.177 3.056 1.00 95.44 114 ILE A O 1
ATOM 934 N N . GLU A 1 115 ? -6.492 0.963 3.904 1.00 94.25 115 GLU A N 1
ATOM 935 C CA . GLU A 1 115 ? -7.224 0.906 2.630 1.00 94.25 115 GLU A CA 1
ATOM 936 C C . GLU A 1 115 ? -6.490 1.735 1.573 1.00 94.25 115 GLU A C 1
ATOM 938 O O . GLU A 1 115 ? -6.168 1.236 0.495 1.00 94.25 115 GLU A O 1
ATOM 943 N N . LEU A 1 116 ? -6.162 2.986 1.892 1.00 94.38 116 LEU A N 1
ATOM 944 C CA . LEU A 1 116 ? -5.497 3.889 0.963 1.00 94.38 116 LEU A CA 1
ATOM 945 C C . LEU A 1 116 ? -4.063 3.459 0.643 1.00 94.38 116 LEU A C 1
ATOM 947 O O . LEU A 1 116 ? -3.668 3.540 -0.517 1.00 94.38 116 LEU A O 1
ATOM 951 N N . ALA A 1 117 ? -3.299 2.974 1.621 1.00 95.38 117 ALA A N 1
ATOM 952 C CA . ALA A 1 117 ? -1.935 2.509 1.384 1.00 95.38 117 ALA A CA 1
ATOM 953 C C . ALA A 1 117 ? -1.899 1.278 0.465 1.00 95.38 117 ALA A C 1
ATOM 955 O O . ALA A 1 117 ? -1.123 1.263 -0.487 1.00 95.38 117 ALA A O 1
ATOM 956 N N . LEU A 1 118 ? -2.789 0.299 0.669 1.00 94.94 118 LEU A N 1
ATOM 957 C CA . LEU A 1 118 ? -2.897 -0.852 -0.233 1.00 94.94 118 LEU A CA 1
ATOM 958 C C . LEU A 1 118 ? -3.350 -0.433 -1.643 1.00 94.94 118 LEU A C 1
ATOM 960 O O . LEU A 1 118 ? -2.805 -0.928 -2.626 1.00 94.94 118 LEU A O 1
ATOM 964 N N . ASN A 1 119 ? -4.289 0.517 -1.767 1.00 94.00 119 ASN A N 1
ATOM 965 C CA . ASN A 1 119 ? -4.691 1.058 -3.075 1.00 94.00 119 ASN A CA 1
ATOM 966 C C . ASN A 1 119 ? -3.534 1.794 -3.780 1.00 94.00 119 ASN A C 1
ATOM 968 O O . ASN A 1 119 ? -3.434 1.730 -5.003 1.00 94.00 119 ASN A O 1
ATOM 972 N N . VAL A 1 120 ? -2.663 2.485 -3.037 1.00 94.44 120 VAL A N 1
ATOM 973 C CA . VAL A 1 120 ? -1.471 3.147 -3.592 1.00 94.44 120 VAL A CA 1
ATOM 974 C C . VAL A 1 120 ? -0.453 2.133 -4.091 1.00 94.44 120 VAL A C 1
ATOM 976 O O . VAL A 1 120 ? 0.029 2.280 -5.211 1.00 94.44 120 VAL A O 1
ATOM 979 N N . THR A 1 121 ? -0.160 1.094 -3.309 1.00 93.69 121 THR A N 1
ATOM 980 C CA . THR A 1 121 ? 0.722 0.006 -3.750 1.00 93.69 121 THR A CA 1
ATOM 981 C C . THR A 1 121 ? 0.169 -0.670 -5.002 1.00 93.69 121 THR A C 1
ATOM 983 O O . THR A 1 121 ? 0.898 -0.858 -5.972 1.00 93.69 121 THR A O 1
ATOM 986 N N . TYR A 1 122 ? -1.135 -0.960 -5.022 1.00 92.62 122 TYR A N 1
ATOM 987 C CA . TYR A 1 122 ? -1.805 -1.533 -6.187 1.00 92.62 122 TYR A CA 1
ATOM 988 C C . TYR A 1 122 ? -1.650 -0.633 -7.422 1.00 92.62 122 TYR A C 1
ATOM 990 O O . TYR A 1 122 ? -1.235 -1.088 -8.485 1.00 92.62 122 TYR A O 1
ATOM 998 N N . ALA A 1 123 ? -1.930 0.668 -7.283 1.00 92.06 123 ALA A N 1
ATOM 999 C CA . ALA A 1 123 ? -1.801 1.633 -8.373 1.00 92.06 123 ALA A CA 1
ATOM 1000 C C . ALA A 1 123 ? -0.358 1.756 -8.890 1.00 92.06 123 ALA A C 1
ATOM 1002 O O . ALA A 1 123 ? -0.154 1.908 -10.093 1.00 92.06 123 ALA A O 1
ATOM 1003 N N . LEU A 1 124 ? 0.631 1.674 -7.998 1.00 91.62 124 LEU A N 1
ATOM 1004 C CA . LEU A 1 124 ? 2.049 1.715 -8.341 1.00 91.62 124 LEU A CA 1
ATOM 1005 C C . LEU A 1 124 ? 2.478 0.484 -9.161 1.00 91.62 124 LEU A C 1
ATOM 1007 O O . LEU A 1 124 ? 3.164 0.623 -10.170 1.00 91.62 124 LEU A O 1
ATOM 1011 N N . LEU A 1 125 ? 2.039 -0.716 -8.781 1.00 89.44 125 LEU A N 1
ATOM 1012 C CA . LEU A 1 125 ? 2.325 -1.933 -9.549 1.00 89.44 125 LEU A CA 1
ATOM 1013 C C . LEU A 1 125 ? 1.629 -1.916 -10.920 1.00 89.44 125 LEU A C 1
ATOM 1015 O O . LEU A 1 125 ? 2.257 -2.198 -11.938 1.00 89.44 125 LEU A O 1
ATOM 1019 N N . VAL A 1 126 ? 0.365 -1.486 -10.979 1.00 87.44 126 VAL A N 1
ATOM 1020 C CA . VAL A 1 126 ? -0.361 -1.330 -12.254 1.00 87.44 126 VAL A CA 1
ATOM 1021 C C . VAL A 1 126 ? 0.323 -0.317 -13.176 1.00 87.44 126 VAL A C 1
ATOM 1023 O O . VAL A 1 126 ? 0.444 -0.565 -14.377 1.00 87.44 126 VAL A O 1
ATOM 1026 N N . SER A 1 127 ? 0.792 0.819 -12.645 1.00 85.56 127 SER A N 1
ATOM 1027 C CA . SER A 1 127 ? 1.466 1.837 -13.462 1.00 85.56 127 SER A CA 1
ATOM 1028 C C . SER A 1 127 ? 2.785 1.329 -14.050 1.00 85.56 127 SER A C 1
ATOM 1030 O O . SER A 1 127 ? 3.166 1.743 -15.144 1.00 85.56 127 SER A O 1
ATOM 1032 N N . THR A 1 128 ? 3.436 0.382 -13.372 1.00 82.06 128 THR A N 1
ATOM 1033 C CA . THR A 1 128 ? 4.677 -0.265 -13.818 1.00 82.06 128 THR A CA 1
ATOM 1034 C C . THR A 1 128 ? 4.447 -1.067 -15.104 1.00 82.06 128 THR A C 1
ATOM 1036 O O . THR A 1 128 ? 5.173 -0.882 -16.079 1.00 82.06 128 THR A O 1
ATOM 1039 N N . VAL A 1 129 ? 3.355 -1.837 -15.173 1.00 76.56 129 VAL A N 1
ATOM 1040 C CA . VAL A 1 129 ? 2.959 -2.584 -16.385 1.00 76.56 129 VAL A CA 1
ATOM 1041 C C . VAL A 1 129 ? 2.452 -1.655 -17.492 1.00 76.56 129 VAL A C 1
ATOM 1043 O O . VAL A 1 129 ? 2.745 -1.858 -18.671 1.00 76.56 129 VAL A O 1
ATOM 1046 N N . ALA A 1 130 ? 1.704 -0.605 -17.136 1.00 67.06 130 ALA A N 1
ATOM 1047 C CA . ALA A 1 130 ? 1.139 0.326 -18.112 1.00 67.06 130 ALA A CA 1
ATOM 1048 C C . ALA A 1 130 ? 2.221 1.075 -18.913 1.00 67.06 130 ALA A C 1
ATOM 1050 O O . ALA A 1 130 ? 2.069 1.266 -20.121 1.00 67.06 130 ALA A O 1
ATOM 1051 N N . VAL A 1 131 ? 3.332 1.451 -18.271 1.00 59.78 131 VAL A N 1
ATOM 1052 C CA . VAL A 1 131 ? 4.452 2.130 -18.940 1.00 59.78 131 VAL A CA 1
ATOM 1053 C C . VAL A 1 131 ? 5.126 1.216 -19.969 1.00 59.78 131 VAL A C 1
ATOM 1055 O O . VAL A 1 131 ? 5.318 1.648 -21.104 1.00 59.78 131 VAL A O 1
ATOM 1058 N N . GLU A 1 132 ? 5.394 -0.052 -19.647 1.00 53.91 132 GLU A N 1
ATOM 1059 C CA . GLU A 1 132 ? 5.998 -0.990 -20.611 1.00 53.91 132 GLU A CA 1
AT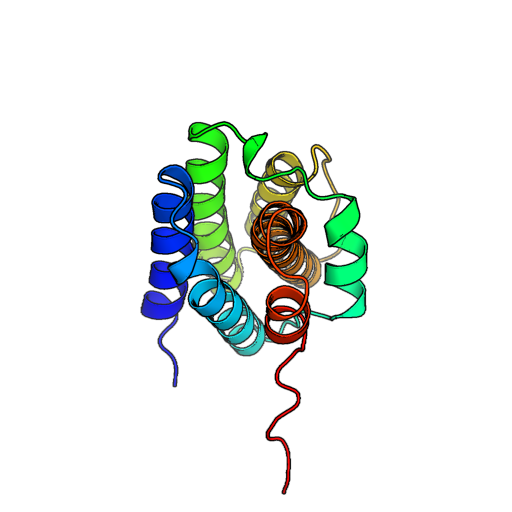OM 1060 C C . GLU A 1 132 ? 5.031 -1.414 -21.726 1.00 53.91 132 GLU A C 1
ATOM 1062 O O . GLU A 1 132 ? 5.421 -1.557 -22.885 1.00 53.91 132 GLU A O 1
ATOM 1067 N N . SER A 1 133 ? 3.738 -1.541 -21.422 1.00 51.91 133 SER A N 1
ATOM 1068 C CA . SER A 1 133 ? 2.718 -1.880 -22.422 1.00 51.91 133 SER A CA 1
ATOM 1069 C C . SER A 1 133 ? 2.538 -0.801 -23.498 1.00 51.91 133 SER A C 1
ATOM 1071 O O . SER A 1 133 ? 2.181 -1.124 -24.632 1.00 51.91 133 SER A O 1
ATOM 1073 N N . SER A 1 134 ? 2.837 0.467 -23.179 1.00 50.25 134 SER A N 1
ATOM 1074 C CA . SER A 1 134 ? 2.816 1.567 -24.152 1.00 50.25 134 SER A CA 1
ATOM 1075 C C . SER A 1 134 ? 3.895 1.421 -25.230 1.00 50.25 134 SER A C 1
ATOM 1077 O O . SER A 1 134 ? 3.772 2.009 -26.305 1.00 50.25 134 SER A O 1
ATOM 1079 N N . GLU A 1 135 ? 4.899 0.572 -24.983 1.00 49.00 135 GLU A N 1
ATOM 1080 C CA . GLU A 1 135 ? 5.905 0.196 -25.969 1.00 49.00 135 GLU A CA 1
ATOM 1081 C C . GLU A 1 135 ? 5.536 -1.073 -26.760 1.00 49.00 135 GLU A C 1
ATOM 1083 O O . GLU A 1 135 ? 6.118 -1.266 -27.831 1.00 49.00 135 GLU A O 1
ATOM 1088 N N . LYS A 1 136 ? 4.582 -1.925 -26.317 1.00 45.31 136 LYS A N 1
ATOM 1089 C CA . LYS A 1 136 ? 4.288 -3.194 -27.027 1.00 45.31 136 LYS A CA 1
ATOM 1090 C C . LYS A 1 136 ? 2.854 -3.735 -27.113 1.00 45.31 136 LYS A C 1
ATOM 1092 O O . LYS A 1 136 ? 2.607 -4.396 -28.115 1.00 45.31 136 LYS A O 1
ATOM 1097 N N . ASP A 1 137 ? 1.915 -3.524 -26.188 1.00 46.94 137 ASP A N 1
ATOM 1098 C CA . ASP A 1 137 ? 0.550 -4.066 -26.374 1.00 46.94 137 ASP A CA 1
ATOM 1099 C C . ASP A 1 137 ? -0.478 -3.563 -25.341 1.00 46.94 137 ASP A C 1
ATOM 1101 O O . ASP A 1 137 ? -0.358 -3.805 -24.144 1.00 46.94 137 ASP A O 1
ATOM 1105 N N . SER A 1 138 ? -1.545 -2.905 -25.801 1.00 46.53 138 SER A N 1
ATOM 1106 C CA . SER A 1 138 ? -2.579 -2.288 -24.942 1.00 46.53 138 SER A CA 1
ATOM 1107 C C . SER A 1 138 ? -3.583 -3.271 -24.305 1.00 46.53 138 SER A C 1
ATOM 1109 O O . SER A 1 138 ? -4.372 -2.873 -23.446 1.00 46.53 138 SER A O 1
ATOM 1111 N N . GLY A 1 139 ? -3.570 -4.549 -24.707 1.00 41.44 139 GLY A N 1
ATOM 1112 C CA . GLY A 1 139 ? -4.544 -5.559 -24.267 1.00 41.44 139 GLY A CA 1
ATOM 1113 C C . GLY A 1 139 ? -4.328 -6.087 -22.843 1.00 41.44 139 GLY A C 1
ATOM 1114 O O . GLY A 1 139 ? -5.299 -6.262 -22.108 1.00 41.44 139 GLY A O 1
ATOM 1115 N N . LEU A 1 140 ? -3.071 -6.270 -22.421 1.00 45.78 140 LEU A N 1
ATOM 1116 C CA . LEU A 1 140 ? -2.719 -6.888 -21.130 1.00 45.78 140 LEU A CA 1
ATOM 1117 C C . LEU A 1 140 ? -3.108 -6.008 -19.929 1.00 45.78 140 LEU A C 1
ATOM 1119 O O . LEU A 1 140 ? -3.567 -6.484 -18.892 1.00 45.78 140 LEU A O 1
ATOM 1123 N N . VAL A 1 141 ? -2.980 -4.690 -20.099 1.00 49.25 141 VAL A N 1
ATOM 1124 C CA . VAL A 1 141 ? -3.323 -3.693 -19.078 1.00 49.25 141 VAL A CA 1
ATOM 1125 C C . VAL A 1 141 ? -4.814 -3.731 -18.748 1.00 49.25 141 VAL A C 1
ATOM 1127 O O . VAL A 1 141 ? -5.181 -3.621 -17.585 1.00 49.25 141 VAL A O 1
ATOM 1130 N N . MET A 1 142 ? -5.690 -3.948 -19.735 1.00 45.50 142 MET A N 1
ATOM 1131 C CA . MET A 1 142 ? -7.134 -4.040 -19.490 1.00 45.50 142 MET A CA 1
ATOM 1132 C C . MET A 1 142 ? -7.556 -5.323 -18.759 1.00 45.50 142 MET A C 1
ATOM 1134 O O . MET A 1 142 ? -8.593 -5.307 -18.095 1.00 45.50 142 MET A O 1
ATOM 1138 N N . GLU A 1 143 ? -6.792 -6.413 -18.858 1.00 52.09 143 GLU A N 1
ATOM 1139 C CA . GLU A 1 143 ? -7.075 -7.660 -18.133 1.00 52.09 143 GLU A CA 1
ATOM 1140 C C . GLU A 1 143 ? -6.599 -7.601 -16.675 1.00 52.09 143 GLU A C 1
ATOM 1142 O O . GLU A 1 143 ? -7.341 -8.018 -15.791 1.00 52.09 143 GLU A O 1
ATOM 1147 N N . LEU A 1 144 ? -5.446 -6.975 -16.405 1.00 51.09 144 LEU A N 1
ATOM 1148 C CA . LEU A 1 144 ? -4.910 -6.752 -15.048 1.00 51.09 144 LEU A CA 1
ATOM 1149 C C . LEU A 1 144 ? -5.673 -5.676 -14.247 1.00 51.09 144 LEU A C 1
ATOM 1151 O O . LEU A 1 144 ? -5.638 -5.646 -13.017 1.00 51.09 144 LEU A O 1
ATOM 1155 N N . ILE A 1 145 ? -6.351 -4.760 -14.948 1.00 51.69 145 ILE A N 1
ATOM 1156 C CA . ILE A 1 145 ? -7.121 -3.648 -14.365 1.00 51.69 145 ILE A CA 1
ATOM 1157 C C . ILE A 1 145 ? -8.557 -4.046 -14.017 1.00 51.69 145 ILE A C 1
ATOM 1159 O O . ILE A 1 145 ? -9.188 -3.383 -13.187 1.00 51.69 145 ILE A O 1
ATOM 1163 N N . LYS A 1 146 ? -9.102 -5.103 -14.630 1.00 47.44 146 LYS A N 1
ATOM 1164 C CA . LYS A 1 146 ? -10.435 -5.578 -14.262 1.00 47.44 146 LYS A CA 1
ATOM 1165 C C . LYS A 1 146 ? -10.347 -6.199 -12.869 1.00 47.44 146 LYS A C 1
ATOM 1167 O O . LYS A 1 146 ? -9.661 -7.206 -12.709 1.00 47.44 146 LYS A O 1
ATOM 1172 N N . PRO A 1 147 ? -11.068 -5.660 -11.865 1.00 44.47 147 PRO A N 1
ATOM 1173 C CA . PRO A 1 147 ? -11.355 -6.464 -10.692 1.00 44.47 147 PRO A CA 1
ATOM 1174 C C . PRO A 1 147 ? -11.991 -7.746 -11.219 1.00 44.47 147 PRO A C 1
ATOM 1176 O O . PRO A 1 147 ? -12.858 -7.671 -12.098 1.00 44.47 147 PRO A O 1
ATOM 1179 N N . GLN A 1 148 ? -11.570 -8.908 -10.725 1.00 49.75 148 GLN A N 1
ATOM 1180 C CA . GLN A 1 148 ? -12.318 -10.130 -10.977 1.00 49.75 148 GLN A CA 1
ATOM 1181 C C . GLN A 1 148 ? -13.687 -10.012 -10.289 1.00 49.75 148 GLN A C 1
ATOM 1183 O O . GLN A 1 148 ? -13.933 -10.557 -9.220 1.00 49.75 148 GLN A O 1
ATOM 1188 N N . GLU A 1 149 ? -14.619 -9.294 -10.914 1.00 40.59 149 GLU A N 1
ATOM 1189 C CA . GLU A 1 149 ? -16.051 -9.482 -10.727 1.00 40.59 149 GLU A CA 1
ATOM 1190 C C . GLU A 1 149 ? -16.433 -10.790 -11.431 1.00 40.59 149 GLU A C 1
ATOM 1192 O O . GLU A 1 149 ? -17.136 -10.812 -12.435 1.00 40.59 149 GLU A O 1
ATOM 1197 N N . ALA A 1 150 ? -15.891 -11.906 -10.948 1.00 37.66 150 ALA A N 1
ATOM 1198 C CA . ALA A 1 150 ? -16.155 -13.227 -11.497 1.00 37.66 150 ALA A CA 1
ATOM 1199 C C . ALA A 1 150 ? -16.108 -14.281 -10.387 1.00 37.66 150 ALA A C 1
ATOM 1201 O O . ALA A 1 150 ? -15.227 -15.130 -10.351 1.00 37.66 150 ALA A O 1
ATOM 1202 N N . ASN A 1 151 ? -17.057 -14.173 -9.451 1.00 35.53 151 ASN A N 1
ATOM 1203 C CA . ASN A 1 151 ? -17.900 -15.268 -8.938 1.00 35.53 151 ASN A CA 1
ATOM 1204 C C . ASN A 1 151 ? -18.485 -14.899 -7.570 1.00 35.53 151 ASN A C 1
ATOM 1206 O O . ASN A 1 151 ? -18.157 -15.475 -6.537 1.00 35.53 151 ASN A O 1
ATOM 1210 N N . ILE A 1 152 ? -19.422 -13.953 -7.578 1.00 34.81 152 ILE A N 1
ATOM 1211 C CA . ILE A 1 152 ? -20.543 -13.994 -6.639 1.00 34.81 152 ILE A CA 1
ATOM 1212 C C . ILE A 1 152 ? -21.777 -14.252 -7.501 1.00 34.81 152 ILE A C 1
ATOM 1214 O O . ILE A 1 152 ? -22.504 -13.333 -7.867 1.00 34.81 152 ILE A O 1
ATOM 1218 N N . ILE A 1 153 ? -21.966 -15.508 -7.902 1.00 30.91 153 ILE A N 1
ATOM 1219 C CA . ILE A 1 153 ? -23.260 -15.993 -8.377 1.00 30.91 153 ILE A CA 1
ATOM 1220 C C . ILE A 1 153 ? -23.637 -17.179 -7.490 1.00 30.91 153 ILE A C 1
ATOM 1222 O O . ILE A 1 153 ? -23.002 -18.224 -7.579 1.00 30.91 153 ILE A O 1
ATOM 1226 N N . ALA A 1 154 ? -24.677 -16.921 -6.689 1.00 34.53 154 ALA A N 1
ATOM 1227 C CA . ALA A 1 154 ? -25.646 -17.824 -6.055 1.00 34.53 154 ALA A CA 1
ATOM 1228 C C . ALA A 1 154 ? -25.140 -18.917 -5.098 1.00 34.53 154 ALA A C 1
ATOM 1230 O O . ALA A 1 154 ? -24.577 -19.931 -5.559 1.00 34.53 154 ALA A O 1
#

pLDDT: mean 81.76, std 17.35, range [30.91, 97.38]

Mean predicted aligned error: 7.73 Å

Foldseek 3Di:
DDDLVVLLVLLLVCLVVVVVPDLPSLLSNLVSLQVLCVVLVHHLDLVLLVVLLVQWDAPVPADNVLSNLLSVLLVVLSVCVVVVVWVVNLVSLQSLCCRGRVDGDGDPTSSRSNNNSSSSSSSNSLNNVVVVCVVPHPPVSVVSSDDPPDDPDD

Secondary structure (DSSP, 8-state):
---HHHHHHHHHHHHHHGGGT--TTHHHHHHHHHHHHHHTT----HHHHHHHTTTSPPGGGS-HHHHHHHHHHHHHHHHHHHTT-HHHHHHHHHHHHHHHTS-----S-HHHHHHHHHHHHHHHHHHHHHHHHHHH-SHHHHHHHS--------

Solvent-accessible surface area (backbone atoms only — not comparable to full-atom values): 8586 Å² total; per-residue (Å²): 129,88,53,71,66,60,38,49,47,42,39,40,52,27,58,57,37,47,74,78,68,46,64,83,43,50,65,56,23,50,51,24,53,51,52,51,27,54,75,73,74,39,64,77,45,68,74,56,26,66,56,40,42,80,52,36,52,59,58,90,74,51,52,70,67,56,50,56,48,46,44,53,42,53,54,48,33,57,55,31,52,74,71,66,41,43,70,57,20,36,56,40,26,26,50,48,37,34,71,44,51,68,42,80,63,90,64,95,40,39,67,58,18,51,32,52,38,52,27,47,53,46,18,32,55,52,46,48,53,48,61,58,28,76,78,74,46,77,65,63,54,59,61,75,65,49,74,85,87,76,82,92,74,133

Radius of gyration: 14.75 Å; Cα contacts (8 Å, |Δi|>4): 167; chains: 1; bounding box: 42×34×44 Å

Nearest PDB structures (foldseek):
  3vz0-assembly2_D  TM=2.739E-01  e=9.975E+00  Gluconobacter oxydans 621H

Sequence (154 aa):
MPSLGFELDDIMICIYALNDKDMDCVSESLQAIYEISSFLGVKIRYSTFSSLVNYVRSWAMLTDFEKEQLAELIRLLIEEYRRYEYEEVKKIAQKIFKIAIGAQIEFKSAKDAIELALNVTYALLVSTVAVESSEKDSGLVMELIKPQEANIIA